Protein AF-A0A532DFW8-F1 (afdb_monomer_lite)

pLDDT: mean 72.48, std 17.44, range [44.62, 94.81]

Foldseek 3Di:
DDPVVVVVVVVVVVVVVVVVVVVVVVVVVVVVLCPDLVNLLVVLLVVQLVVQLVVQVVVVVPDDDPPDDDPVVVVVSSVVSSVCSNVCSVVPHPCRSVVRSVVVVVVSVVVPPPPPVVVVVPPPDDDD

Sequence (128 aa):
MDLNSLGQIATYHQEQATNILGDRLIAGSKEMAQKSPDEIRKAANEFESFFLSYLLKVMRETVPTGLIDNKMGHLFDSFYDQEIGLRGAQAGGIGLSEMMVRAYIQNQGDGTKNTLTTLSSSQESLPK

Radius of gyration: 29.14 Å; chains: 1; bounding bo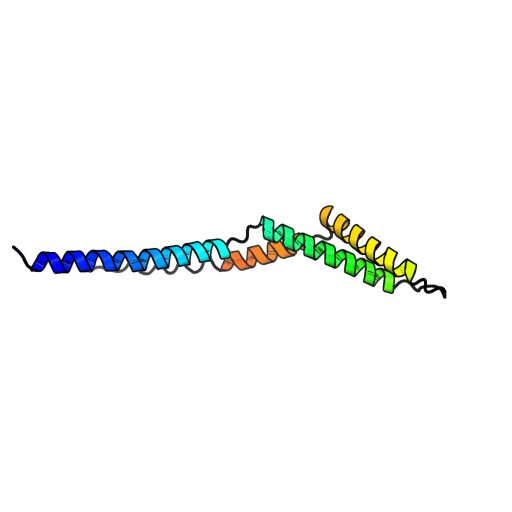x: 42×43×94 Å

Secondary structure (DSSP, 8-state):
--TTHHHHHHHHTTHHHHHHHHHHHHHHHHHHH---HHHHHHHHHHHHHHHHHHHHHHHHHTSPPPS---HHHHHHHHHHHHHHHHHHHHTT-SSHHHHHHHHHHHHHHTSSTTTTHHHHTTS-----

Structure (mmCIF, N/CA/C/O backbone):
data_AF-A0A532DFW8-F1
#
_entry.id   AF-A0A532DFW8-F1
#
loop_
_atom_site.group_PDB
_atom_site.id
_atom_site.type_symbol
_atom_site.label_atom_id
_atom_site.label_alt_id
_atom_site.label_comp_id
_atom_site.label_asym_id
_atom_site.label_entity_id
_atom_site.label_seq_id
_atom_site.pdbx_PDB_ins_code
_atom_site.Cartn_x
_atom_site.Cartn_y
_atom_site.Cartn_z
_atom_site.occupancy
_atom_site.B_iso_or_equiv
_atom_site.auth_seq_id
_atom_site.auth_comp_id
_atom_site.auth_asym_id
_atom_site.auth_atom_id
_atom_site.pdbx_PDB_model_num
ATOM 1 N N . MET A 1 1 ? -22.313 17.890 72.715 1.00 44.62 1 MET A N 1
ATOM 2 C CA . MET A 1 1 ? -21.677 18.035 71.390 1.00 44.62 1 MET A CA 1
ATOM 3 C C . MET A 1 1 ? -20.659 16.925 71.281 1.00 44.62 1 MET A C 1
ATOM 5 O O . MET A 1 1 ? -19.704 16.924 72.045 1.00 44.62 1 MET A O 1
ATOM 9 N N . ASP A 1 2 ? -20.964 15.924 70.463 1.00 46.62 2 ASP A N 1
ATOM 10 C CA . ASP A 1 2 ? -20.265 14.642 70.460 1.00 46.62 2 ASP A CA 1
ATOM 11 C C . ASP A 1 2 ? -19.039 14.710 69.539 1.00 46.62 2 ASP A C 1
ATOM 13 O O . ASP A 1 2 ? -19.166 14.803 68.312 1.00 46.62 2 ASP A O 1
ATOM 17 N N . LEU A 1 3 ? -17.845 14.704 70.139 1.00 49.47 3 LEU A N 1
ATOM 18 C CA . LEU A 1 3 ? -16.554 14.792 69.440 1.00 49.47 3 LEU A CA 1
ATOM 19 C C . LEU A 1 3 ? -16.273 13.558 68.559 1.00 49.47 3 LEU A C 1
ATOM 21 O O . LEU A 1 3 ? -15.344 13.571 67.758 1.00 49.47 3 LEU A O 1
ATOM 25 N N . ASN A 1 4 ? -17.110 12.520 68.655 1.00 55.97 4 ASN A N 1
ATOM 26 C CA . ASN A 1 4 ? -17.013 11.287 67.875 1.00 55.97 4 ASN A CA 1
ATOM 27 C C . ASN A 1 4 ? -17.666 11.374 66.475 1.00 55.97 4 ASN A C 1
ATOM 29 O O . ASN A 1 4 ? -17.522 10.467 65.658 1.00 55.97 4 ASN A O 1
ATOM 33 N N . SER A 1 5 ? -18.376 12.471 66.176 1.00 47.91 5 SER A N 1
ATOM 34 C CA . SER A 1 5 ? -19.008 12.714 64.865 1.00 47.91 5 SER A CA 1
ATOM 35 C C . SER A 1 5 ? -18.083 13.405 63.855 1.00 47.91 5 SER A C 1
ATOM 37 O O . SER A 1 5 ? -18.264 13.265 62.648 1.00 47.91 5 SER A O 1
ATOM 39 N N . LEU A 1 6 ? -17.046 14.103 64.332 1.00 48.06 6 LEU A N 1
ATOM 40 C CA . LEU A 1 6 ? -16.085 14.826 63.491 1.00 48.06 6 LEU A CA 1
ATOM 41 C C . LEU A 1 6 ? -15.011 13.905 62.889 1.00 48.06 6 LEU A C 1
ATOM 43 O O . LEU A 1 6 ? -14.465 14.214 61.833 1.00 48.06 6 LEU A O 1
ATOM 47 N N . GLY A 1 7 ? -14.751 12.753 63.518 1.00 51.47 7 GLY A N 1
ATOM 48 C CA . GLY A 1 7 ? -13.863 11.721 62.975 1.00 51.47 7 GLY A CA 1
ATOM 49 C C . GLY A 1 7 ? -14.483 10.962 61.802 1.00 51.47 7 GLY A C 1
ATOM 50 O O . GLY A 1 7 ? -13.787 10.653 60.846 1.00 51.47 7 GLY A O 1
ATOM 51 N N . GLN A 1 8 ? -15.801 10.736 61.824 1.00 48.47 8 GLN A N 1
ATOM 52 C CA . GLN A 1 8 ? -16.493 9.984 60.771 1.00 48.47 8 GLN A CA 1
ATOM 53 C C . GLN A 1 8 ? -16.652 10.803 59.483 1.00 48.47 8 GLN A C 1
ATOM 55 O O . GLN A 1 8 ? -16.507 10.258 58.394 1.00 48.47 8 GLN A O 1
ATOM 60 N N . ILE A 1 9 ? -16.860 12.122 59.580 1.00 51.19 9 ILE A N 1
ATOM 61 C CA . ILE A 1 9 ? -16.990 12.989 58.396 1.00 51.19 9 ILE A CA 1
ATOM 62 C C . ILE A 1 9 ? -15.666 13.043 57.613 1.00 51.19 9 ILE A C 1
ATOM 64 O O . ILE A 1 9 ? -15.681 12.977 56.388 1.00 51.19 9 ILE A O 1
ATOM 68 N N . ALA A 1 10 ? -14.514 13.075 58.292 1.00 50.31 10 ALA A N 1
ATOM 69 C CA . ALA A 1 10 ? -13.211 13.044 57.623 1.00 50.31 10 ALA A CA 1
ATOM 70 C C . ALA A 1 10 ? -12.918 11.689 56.947 1.00 50.31 10 ALA A C 1
ATOM 72 O O . ALA A 1 10 ? -12.292 11.652 55.889 1.00 50.31 10 ALA A O 1
ATOM 73 N N . THR A 1 11 ? -13.405 10.577 57.510 1.00 51.34 11 THR A N 1
ATOM 74 C CA . THR A 1 11 ? -13.193 9.234 56.943 1.00 51.34 11 THR A CA 1
ATOM 75 C C . THR A 1 11 ? -14.057 8.969 55.701 1.00 51.34 11 THR A C 1
ATOM 77 O O . THR A 1 11 ? -13.588 8.320 54.771 1.00 51.34 11 THR A O 1
ATOM 80 N N . TYR A 1 12 ? -15.262 9.545 55.604 1.00 53.69 12 TYR A N 1
ATOM 81 C CA . TYR A 1 12 ? -16.150 9.356 54.440 1.00 53.69 12 TYR A CA 1
ATOM 82 C C . TYR A 1 12 ? -15.700 10.075 53.154 1.00 53.69 12 TYR A C 1
ATOM 84 O O . TYR A 1 12 ? -16.122 9.701 52.056 1.00 53.69 12 TYR A O 1
ATOM 92 N N . HIS A 1 13 ? -14.840 11.093 53.258 1.00 50.09 13 HIS A N 1
ATOM 93 C CA . HIS A 1 13 ? -14.323 11.830 52.096 1.00 50.09 13 HIS A CA 1
ATOM 94 C C . HIS A 1 13 ? -13.031 11.237 51.506 1.00 50.09 13 HIS A C 1
ATOM 96 O O . HIS A 1 13 ? -12.652 11.598 50.393 1.00 50.09 13 HIS A O 1
ATOM 102 N N . GLN A 1 14 ? -12.376 10.306 52.207 1.00 45.25 14 GLN A N 1
ATOM 103 C CA . GLN A 1 14 ? -11.123 9.684 51.761 1.00 45.25 14 GLN A CA 1
ATOM 104 C C . GLN A 1 14 ? -11.366 8.444 50.875 1.00 45.25 14 GLN A C 1
ATOM 106 O O . GLN A 1 14 ? -10.595 8.177 49.956 1.00 45.25 14 GLN A O 1
ATOM 111 N N . GLU A 1 15 ? -12.462 7.716 51.100 1.00 48.97 15 GLU A N 1
ATOM 112 C CA . GLU A 1 15 ? -12.785 6.465 50.391 1.00 48.97 15 GLU A CA 1
ATOM 113 C C . GLU A 1 15 ? -13.385 6.688 48.988 1.00 48.97 15 GLU A C 1
ATOM 115 O O . GLU A 1 15 ? -13.359 5.807 48.133 1.00 48.97 15 GLU A O 1
ATOM 120 N N . GLN A 1 16 ? -13.885 7.897 48.711 1.00 51.12 16 GLN A N 1
ATOM 121 C CA . GLN A 1 16 ? -14.435 8.254 47.397 1.00 51.12 16 GLN A CA 1
ATOM 122 C C . GLN A 1 16 ? -13.346 8.668 46.395 1.00 51.12 16 GLN A C 1
ATOM 124 O O . GLN A 1 16 ? -13.545 8.560 45.186 1.00 51.12 16 GLN A O 1
ATOM 129 N N . ALA A 1 17 ? -12.176 9.105 46.876 1.00 52.59 17 ALA A N 1
ATOM 130 C CA . ALA A 1 17 ? -11.084 9.587 46.030 1.00 52.59 17 ALA A CA 1
ATOM 131 C C . ALA A 1 17 ? -10.278 8.457 45.359 1.00 52.59 17 ALA A C 1
ATOM 133 O O . ALA A 1 17 ? -9.675 8.666 44.307 1.00 52.59 17 ALA A O 1
ATOM 134 N N . THR A 1 18 ? -10.273 7.252 45.931 1.00 54.84 18 THR A N 1
ATOM 135 C CA . THR A 1 18 ? -9.541 6.095 45.388 1.00 54.84 18 THR A CA 1
ATOM 136 C C . THR A 1 18 ? -10.310 5.400 44.262 1.00 54.84 18 THR A C 1
ATOM 138 O O . THR A 1 18 ? -9.704 5.004 43.265 1.00 54.84 18 THR A O 1
ATOM 141 N N . ASN A 1 19 ? -11.642 5.339 44.354 1.00 60.47 19 ASN A N 1
ATOM 142 C CA . ASN A 1 19 ? -12.491 4.718 43.330 1.00 60.47 19 ASN A CA 1
ATOM 143 C C . ASN A 1 19 ? -12.551 5.541 42.035 1.00 60.47 19 ASN A C 1
ATOM 145 O O . ASN A 1 19 ? -12.444 4.982 40.948 1.00 60.47 19 ASN A O 1
ATOM 149 N N . ILE A 1 20 ? -12.599 6.875 42.125 1.00 62.53 20 ILE A N 1
ATOM 150 C CA . ILE A 1 20 ? -12.608 7.754 40.940 1.00 62.53 20 ILE A CA 1
ATOM 151 C C . ILE A 1 20 ? -11.303 7.704 40.132 1.00 62.53 20 ILE A C 1
ATOM 153 O O . ILE A 1 20 ? -11.304 7.994 38.938 1.00 62.53 20 ILE A O 1
ATOM 157 N N . LEU A 1 21 ? -10.176 7.353 40.759 1.00 64.88 21 LEU A N 1
ATOM 158 C CA . LEU A 1 21 ? -8.899 7.182 40.065 1.00 64.88 21 LEU A CA 1
ATOM 159 C C . LEU A 1 21 ? -8.838 5.817 39.374 1.00 64.88 21 LEU A C 1
ATOM 161 O O . LEU A 1 21 ? -8.422 5.746 38.219 1.00 64.88 21 LEU A O 1
ATOM 165 N N . GLY A 1 22 ? -9.320 4.764 40.039 1.00 67.44 22 GLY A N 1
ATOM 166 C CA . GLY A 1 22 ? -9.479 3.434 39.448 1.00 67.44 22 GLY A CA 1
ATOM 167 C C . GLY A 1 22 ? -10.411 3.450 38.238 1.00 67.44 22 GLY A C 1
ATOM 168 O O . GLY A 1 22 ? -10.025 2.995 37.166 1.00 67.44 22 GLY A O 1
ATOM 169 N N . ASP A 1 23 ? -11.580 4.077 38.361 1.00 69.75 23 ASP A N 1
ATOM 170 C CA . ASP A 1 23 ? -12.557 4.177 37.273 1.00 69.75 23 ASP A CA 1
ATOM 171 C C . ASP A 1 23 ? -12.027 4.972 36.078 1.00 69.75 23 ASP A C 1
ATOM 173 O O . ASP A 1 23 ? -12.277 4.603 34.933 1.00 69.75 23 ASP A O 1
ATOM 177 N N . ARG A 1 24 ? -11.234 6.027 36.307 1.00 69.69 24 ARG A N 1
ATOM 178 C CA . ARG A 1 24 ? -10.604 6.797 35.220 1.00 69.69 24 ARG A CA 1
ATOM 179 C C . ARG A 1 24 ? -9.463 6.044 34.546 1.00 69.69 24 ARG A C 1
ATOM 181 O O . ARG A 1 24 ? -9.296 6.171 33.337 1.00 69.69 24 ARG A O 1
ATOM 188 N N . LEU A 1 25 ? -8.699 5.250 35.292 1.00 66.75 25 LEU A N 1
ATOM 189 C CA . LEU A 1 25 ? -7.668 4.377 34.728 1.00 66.75 25 LEU A CA 1
ATOM 190 C C . LEU A 1 25 ? -8.293 3.211 33.946 1.00 66.75 25 LEU A C 1
ATOM 192 O O . LEU A 1 25 ? -7.796 2.854 32.879 1.00 66.75 25 LEU A O 1
ATOM 196 N N . ILE A 1 26 ? -9.414 2.661 34.417 1.00 67.00 26 ILE A N 1
ATOM 197 C CA . ILE A 1 26 ? -10.191 1.624 33.721 1.00 67.00 26 ILE A CA 1
ATOM 198 C C . ILE A 1 26 ? -10.897 2.202 32.482 1.00 67.00 26 ILE A C 1
ATOM 200 O O . ILE A 1 26 ? -10.920 1.563 31.433 1.00 67.00 26 ILE A O 1
ATOM 204 N N . ALA A 1 27 ? -11.420 3.428 32.552 1.00 64.94 27 ALA A N 1
ATOM 205 C CA . ALA A 1 27 ? -12.015 4.119 31.408 1.00 64.94 27 ALA A CA 1
ATOM 206 C C . ALA A 1 27 ? -10.963 4.483 30.347 1.00 64.94 27 ALA A C 1
ATOM 208 O O . ALA A 1 27 ? -11.162 4.191 29.171 1.00 64.94 27 ALA A O 1
ATOM 209 N N . GLY A 1 28 ? -9.811 5.024 30.759 1.00 59.44 28 GLY A N 1
ATOM 210 C CA . GLY A 1 28 ? -8.706 5.343 29.849 1.00 59.44 28 GLY A CA 1
ATOM 211 C C . GLY A 1 28 ? -8.060 4.099 29.231 1.00 59.44 28 GLY A C 1
ATOM 212 O O . GLY A 1 28 ? -7.696 4.103 28.057 1.00 59.44 28 GLY A O 1
ATOM 213 N N . SER A 1 29 ? -7.963 2.995 29.979 1.00 61.22 29 SER A N 1
ATOM 214 C CA . SER A 1 29 ? -7.521 1.709 29.418 1.00 61.22 29 SER A CA 1
ATOM 215 C C . SER A 1 29 ? -8.563 1.079 28.492 1.00 61.22 29 SER A C 1
ATOM 217 O O . SER A 1 29 ? -8.169 0.469 27.502 1.00 61.22 29 SER A O 1
ATOM 219 N N . LYS A 1 30 ? -9.868 1.285 28.721 1.00 57.53 30 LYS A N 1
ATOM 220 C CA . LYS A 1 30 ? -10.920 0.922 27.756 1.00 57.53 30 LYS A CA 1
ATOM 221 C C . LYS A 1 30 ? -10.850 1.733 26.463 1.00 57.53 30 LYS A C 1
ATOM 223 O O . LYS A 1 30 ? -11.004 1.135 25.407 1.00 57.53 30 LYS A O 1
ATOM 228 N N . GLU A 1 31 ? -10.586 3.038 26.525 1.00 55.00 31 GLU A N 1
ATOM 229 C CA . GLU A 1 31 ? -10.393 3.871 25.325 1.00 55.00 31 GLU A CA 1
ATOM 230 C C . GLU A 1 31 ? -9.162 3.431 24.518 1.00 55.00 31 GLU A C 1
ATOM 232 O O . GLU A 1 31 ? -9.240 3.282 23.303 1.00 55.00 31 GLU A O 1
ATOM 237 N N . MET A 1 32 ? -8.038 3.133 25.180 1.00 51.75 32 MET A N 1
ATOM 238 C CA . MET A 1 32 ? -6.830 2.637 24.501 1.00 51.75 32 MET A CA 1
ATOM 239 C C . MET A 1 32 ? -6.969 1.197 23.977 1.00 51.75 32 MET A C 1
ATOM 241 O O . MET A 1 32 ? -6.359 0.854 22.965 1.00 51.75 32 MET A O 1
ATOM 245 N N . ALA A 1 33 ? -7.772 0.358 24.640 1.00 56.53 33 ALA A N 1
ATOM 246 C CA . ALA A 1 33 ? -8.107 -0.998 24.195 1.00 56.53 33 ALA A CA 1
ATOM 247 C C . ALA A 1 33 ? -9.203 -1.027 23.111 1.00 56.53 33 ALA A C 1
ATOM 249 O O . ALA A 1 33 ? -9.473 -2.076 22.534 1.00 56.53 33 ALA A O 1
ATOM 250 N N . GLN A 1 34 ? -9.830 0.113 22.817 1.00 59.59 34 GLN A N 1
ATOM 251 C CA . GLN A 1 34 ? -10.828 0.272 21.764 1.00 59.59 34 GLN A CA 1
ATOM 252 C C . GLN A 1 34 ? -10.307 1.194 20.665 1.00 59.59 34 GLN A C 1
ATOM 254 O O . GLN A 1 34 ? -10.996 2.124 20.251 1.00 59.59 34 GLN A O 1
ATOM 259 N N . LYS A 1 35 ? -9.119 0.916 20.109 1.00 64.88 35 LYS A N 1
ATOM 260 C CA . LYS A 1 35 ? -8.907 1.346 18.721 1.00 64.88 35 LYS A CA 1
ATOM 261 C C . LYS A 1 35 ? -10.057 0.775 17.906 1.00 64.88 35 LYS A C 1
ATOM 263 O O . LYS A 1 35 ? -10.257 -0.444 17.891 1.00 64.88 35 LYS A O 1
ATOM 268 N N . SER A 1 36 ? -10.852 1.661 17.313 1.00 75.50 36 SER A N 1
ATOM 269 C CA . SER A 1 36 ? -12.050 1.246 16.601 1.00 75.50 36 SER A CA 1
ATOM 270 C C . SER A 1 36 ? -11.646 0.249 15.504 1.00 75.50 36 SER A C 1
ATOM 272 O O . SER A 1 36 ? -10.609 0.433 14.856 1.00 75.50 36 SER A O 1
ATOM 274 N N . PRO A 1 37 ? -12.414 -0.830 15.275 1.00 77.25 37 PRO A N 1
ATOM 275 C CA . PRO A 1 37 ? -12.139 -1.759 14.178 1.00 77.25 37 PRO A CA 1
ATOM 276 C C . PRO A 1 37 ? -11.946 -1.045 12.828 1.00 77.25 37 PRO A C 1
ATOM 278 O O . PRO A 1 37 ? -11.176 -1.505 11.983 1.00 77.25 37 PRO A O 1
ATOM 281 N N . ASP A 1 38 ? -12.587 0.112 12.664 1.00 83.88 38 ASP A N 1
ATOM 282 C CA . ASP A 1 38 ? -12.490 0.978 11.493 1.00 83.88 38 ASP A CA 1
ATOM 283 C C . ASP A 1 38 ? -11.127 1.674 11.361 1.00 83.88 38 ASP A C 1
ATOM 285 O O . ASP A 1 38 ? -10.562 1.704 10.268 1.00 83.88 38 ASP A O 1
ATOM 289 N N . GLU A 1 39 ? -10.538 2.177 12.451 1.00 86.69 39 GLU A N 1
ATOM 290 C CA . GLU A 1 39 ? -9.178 2.740 12.435 1.00 86.69 39 GLU A CA 1
ATOM 291 C C . GLU A 1 39 ? -8.132 1.699 12.045 1.00 86.69 39 GLU A C 1
ATOM 293 O O . GLU A 1 39 ? -7.175 1.991 11.327 1.00 86.69 39 GLU A O 1
ATOM 298 N N . ILE A 1 40 ? -8.325 0.465 12.498 1.00 85.62 40 ILE A N 1
ATOM 299 C CA . ILE A 1 40 ? -7.412 -0.642 12.217 1.00 85.62 40 ILE A CA 1
ATOM 300 C C . ILE A 1 40 ? -7.552 -1.080 10.772 1.00 85.62 40 ILE A C 1
ATOM 302 O O . ILE A 1 40 ? -6.547 -1.288 10.097 1.00 85.62 40 ILE A O 1
ATOM 306 N N . ARG A 1 41 ? -8.788 -1.153 10.271 1.00 88.62 41 ARG A N 1
ATOM 307 C CA . ARG A 1 41 ? -9.060 -1.396 8.855 1.00 88.62 41 ARG A CA 1
ATOM 308 C C . ARG A 1 41 ? -8.432 -0.317 7.977 1.00 88.62 41 ARG A C 1
ATOM 310 O O . ARG A 1 41 ? -7.824 -0.651 6.963 1.00 88.62 41 ARG A O 1
ATOM 317 N N . LYS A 1 42 ? -8.520 0.951 8.381 1.00 90.56 42 LYS A N 1
ATOM 318 C CA . LYS A 1 42 ? -7.891 2.070 7.673 1.00 90.56 42 LYS A CA 1
ATOM 319 C C . LYS A 1 42 ? -6.367 1.939 7.646 1.00 90.56 42 LYS A C 1
ATOM 321 O O . LYS A 1 42 ? -5.784 1.951 6.567 1.00 90.56 42 LYS A O 1
ATOM 326 N N . ALA A 1 43 ? -5.734 1.729 8.799 1.00 91.12 43 ALA A N 1
ATOM 327 C CA . ALA A 1 43 ? -4.285 1.539 8.883 1.00 91.12 43 ALA A CA 1
ATOM 328 C C . ALA A 1 43 ? -3.812 0.314 8.076 1.00 91.12 43 ALA A C 1
ATOM 330 O O . ALA A 1 43 ? -2.781 0.357 7.407 1.00 91.12 43 ALA A O 1
ATOM 331 N N . ALA A 1 44 ? -4.586 -0.773 8.093 1.00 91.50 44 ALA A N 1
ATOM 332 C CA . ALA A 1 44 ? -4.290 -1.973 7.323 1.00 91.50 44 ALA A CA 1
ATOM 333 C C . ALA A 1 44 ? -4.410 -1.736 5.804 1.00 91.50 44 ALA A C 1
ATOM 335 O O . ALA A 1 44 ? -3.605 -2.266 5.041 1.00 91.50 44 ALA A O 1
ATOM 336 N N . ASN A 1 45 ? -5.372 -0.921 5.355 1.00 92.94 45 ASN A N 1
ATOM 337 C CA . ASN A 1 45 ? -5.512 -0.533 3.947 1.00 92.94 45 ASN A CA 1
ATOM 338 C C . ASN A 1 45 ? -4.377 0.395 3.478 1.00 92.94 45 ASN A C 1
ATOM 340 O O . ASN A 1 45 ? -3.845 0.221 2.380 1.00 92.94 45 ASN A O 1
ATOM 344 N N . GLU A 1 46 ? -3.952 1.336 4.323 1.00 92.38 46 GLU A N 1
ATOM 345 C CA . GLU A 1 46 ? -2.783 2.189 4.064 1.00 92.38 46 GLU A CA 1
ATOM 346 C C . GLU A 1 46 ? -1.503 1.348 3.936 1.00 92.38 46 GLU A C 1
ATOM 348 O O . GLU A 1 46 ? -0.706 1.546 3.016 1.00 92.38 46 GLU A O 1
ATOM 353 N N . PHE A 1 47 ? -1.337 0.346 4.803 1.00 93.62 47 PHE A N 1
ATOM 354 C CA . PHE A 1 47 ? -0.232 -0.603 4.706 1.00 93.62 47 PHE A CA 1
ATOM 355 C C . PHE A 1 47 ? -0.279 -1.430 3.412 1.00 93.62 47 PHE A C 1
ATOM 357 O O . PHE A 1 47 ? 0.738 -1.564 2.733 1.00 93.62 47 PHE A O 1
ATOM 364 N N . GLU A 1 48 ? -1.449 -1.956 3.036 1.00 93.56 48 GLU A N 1
ATOM 365 C CA . GLU A 1 48 ? -1.619 -2.697 1.781 1.00 93.56 48 GLU A CA 1
ATOM 366 C C . GLU A 1 48 ? -1.316 -1.823 0.554 1.00 93.56 48 GLU A C 1
ATOM 368 O O . GLU A 1 48 ? -0.655 -2.286 -0.373 1.00 93.56 48 GLU A O 1
ATOM 373 N N . SER A 1 49 ? -1.703 -0.544 0.580 1.00 94.75 49 SER A N 1
ATOM 374 C CA . SER A 1 49 ? -1.377 0.433 -0.472 1.00 94.75 49 SER A CA 1
ATOM 375 C C . SER A 1 49 ? 0.134 0.579 -0.658 1.00 94.75 49 SER A C 1
ATOM 377 O O . SER A 1 49 ? 0.652 0.509 -1.777 1.00 94.75 49 SER A O 1
ATOM 379 N N . PHE A 1 50 ? 0.860 0.746 0.451 1.00 93.62 50 PHE A N 1
ATOM 380 C CA . PHE A 1 50 ? 2.318 0.832 0.442 1.00 93.62 50 PHE A CA 1
ATOM 381 C C . PHE A 1 50 ? 2.957 -0.467 -0.060 1.00 93.62 50 PHE A C 1
ATOM 383 O O . PHE A 1 50 ? 3.856 -0.434 -0.900 1.00 93.62 50 PHE A O 1
ATOM 390 N N . PHE A 1 51 ? 2.464 -1.614 0.412 1.00 94.81 51 PHE A N 1
ATOM 391 C CA . PHE A 1 51 ? 2.966 -2.917 -0.002 1.00 94.81 51 PHE A CA 1
ATOM 392 C C . PHE A 1 51 ? 2.770 -3.161 -1.501 1.00 94.81 51 PHE A C 1
ATOM 394 O O . PHE A 1 51 ? 3.706 -3.596 -2.163 1.00 94.81 51 PHE A O 1
ATOM 401 N N . LEU A 1 52 ? 1.596 -2.845 -2.056 1.00 94.44 52 LEU A N 1
ATOM 402 C CA . LEU A 1 52 ? 1.344 -2.965 -3.493 1.00 94.44 52 LEU A CA 1
ATOM 403 C C . LEU A 1 52 ? 2.267 -2.059 -4.304 1.00 94.44 52 LEU A C 1
ATOM 405 O O . LEU A 1 52 ? 2.847 -2.511 -5.286 1.00 94.44 52 LEU A O 1
ATOM 409 N N . SER A 1 53 ? 2.463 -0.817 -3.860 1.00 93.31 53 SER A N 1
ATOM 410 C CA . SER A 1 53 ? 3.401 0.116 -4.498 1.00 93.31 53 SER A CA 1
ATOM 411 C C . SER A 1 53 ? 4.824 -0.457 -4.519 1.00 93.31 53 SER A C 1
ATOM 413 O O . SER A 1 53 ? 5.513 -0.424 -5.538 1.00 93.31 53 SER A O 1
ATOM 415 N N . TYR A 1 54 ? 5.258 -1.041 -3.399 1.00 93.44 54 TYR A N 1
ATOM 416 C CA . TYR A 1 54 ? 6.561 -1.690 -3.292 1.00 93.44 54 TYR A CA 1
ATOM 417 C C . TYR A 1 54 ? 6.662 -2.953 -4.156 1.00 93.44 54 TYR A C 1
ATOM 419 O O . TYR A 1 54 ? 7.676 -3.169 -4.815 1.00 93.44 54 TYR A O 1
ATOM 427 N N . LEU A 1 55 ? 5.610 -3.768 -4.199 1.00 93.44 55 LEU A N 1
ATOM 428 C CA . LEU A 1 55 ? 5.555 -4.965 -5.028 1.00 93.44 55 LEU A CA 1
ATOM 429 C C . LEU A 1 55 ? 5.679 -4.608 -6.512 1.00 93.44 55 LEU A C 1
ATOM 431 O O . LEU A 1 55 ? 6.487 -5.215 -7.210 1.00 93.44 55 LEU A O 1
ATOM 435 N N . LEU A 1 56 ? 4.947 -3.592 -6.978 1.00 92.69 56 LEU A N 1
ATOM 436 C CA . LEU A 1 56 ? 5.042 -3.088 -8.352 1.00 92.69 56 LEU A CA 1
ATOM 437 C C . LEU A 1 56 ? 6.460 -2.621 -8.683 1.00 92.69 56 LEU A C 1
ATOM 439 O O . LEU A 1 56 ? 7.008 -3.014 -9.715 1.00 92.69 56 LEU A O 1
ATOM 443 N N . LYS A 1 57 ? 7.085 -1.876 -7.766 1.00 91.94 57 LYS A N 1
ATOM 444 C CA . LYS A 1 57 ? 8.483 -1.465 -7.890 1.00 91.94 57 LYS A CA 1
ATOM 445 C C . LYS A 1 57 ? 9.421 -2.668 -8.038 1.00 91.94 57 LYS A C 1
ATOM 447 O O . LYS A 1 57 ? 10.224 -2.694 -8.965 1.00 91.94 57 LYS A O 1
ATOM 452 N N . VAL A 1 58 ? 9.319 -3.674 -7.167 1.00 92.81 58 VAL A N 1
ATOM 453 C CA . VAL A 1 58 ? 10.182 -4.868 -7.232 1.00 92.81 58 VAL A CA 1
ATOM 454 C C . VAL A 1 58 ? 9.950 -5.637 -8.534 1.00 92.81 58 VAL A C 1
ATOM 456 O O . VAL A 1 58 ? 10.914 -6.034 -9.179 1.00 92.81 58 VAL A O 1
ATOM 459 N N . MET A 1 59 ? 8.700 -5.806 -8.980 1.00 92.00 59 MET A N 1
ATOM 460 C CA . MET A 1 59 ? 8.422 -6.438 -10.276 1.00 92.00 59 MET A CA 1
ATOM 461 C C . MET A 1 59 ? 9.058 -5.660 -11.433 1.00 92.00 59 MET A C 1
ATOM 463 O O . MET A 1 59 ? 9.633 -6.268 -12.332 1.00 92.00 59 MET A O 1
ATOM 467 N N . ARG A 1 60 ? 9.008 -4.325 -11.406 1.00 87.44 60 ARG A N 1
ATOM 468 C CA . ARG A 1 60 ? 9.645 -3.463 -12.410 1.00 87.44 60 ARG A CA 1
ATOM 469 C C . ARG A 1 60 ? 11.163 -3.620 -12.421 1.00 87.44 60 ARG A C 1
ATOM 471 O O . ARG A 1 60 ? 11.742 -3.714 -13.496 1.00 87.44 60 ARG A O 1
ATO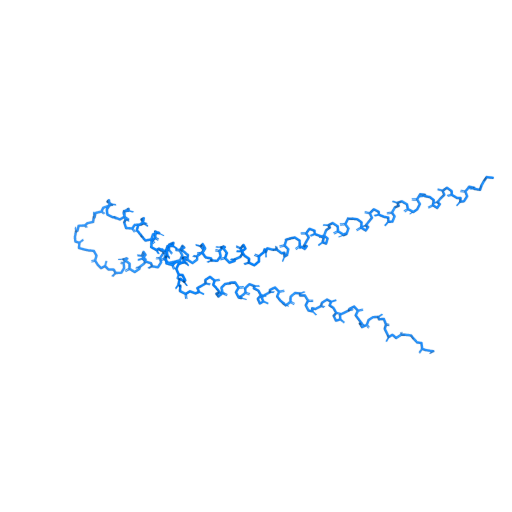M 478 N N . GLU A 1 61 ? 11.793 -3.715 -11.252 1.00 87.00 61 GLU A N 1
ATOM 479 C CA . GLU A 1 61 ? 13.235 -3.974 -11.123 1.00 87.00 61 GLU A CA 1
ATOM 480 C C . GLU A 1 61 ? 13.656 -5.322 -11.742 1.00 87.00 61 GLU A C 1
ATOM 482 O O . GLU A 1 61 ? 14.804 -5.470 -12.157 1.00 87.00 61 GLU A O 1
ATOM 487 N N . THR A 1 62 ? 12.741 -6.297 -11.863 1.00 88.81 62 THR A N 1
ATOM 488 C CA . THR A 1 62 ? 13.025 -7.575 -12.551 1.00 88.81 62 THR A CA 1
ATOM 489 C C . THR A 1 62 ? 12.964 -7.494 -14.076 1.00 88.81 62 THR A C 1
ATOM 491 O O . THR A 1 62 ? 13.441 -8.408 -14.753 1.00 88.81 62 THR A O 1
ATOM 494 N N . VAL A 1 63 ? 12.393 -6.425 -14.639 1.00 82.94 63 VAL A N 1
ATOM 495 C CA . VAL A 1 63 ? 12.328 -6.231 -16.090 1.00 82.94 63 VAL A CA 1
ATOM 496 C C . VAL A 1 63 ? 13.654 -5.624 -16.558 1.00 82.94 63 VAL A C 1
ATOM 498 O O . VAL A 1 63 ? 14.001 -4.525 -16.126 1.00 82.94 63 VAL A O 1
ATOM 501 N N . PRO A 1 64 ? 14.414 -6.295 -17.445 1.00 74.81 64 PRO A N 1
ATOM 502 C CA . PRO A 1 64 ? 15.693 -5.777 -17.913 1.00 74.81 64 PRO A CA 1
ATOM 503 C C . PRO A 1 64 ? 15.485 -4.463 -18.670 1.00 74.81 64 PRO A C 1
ATOM 505 O O . PRO A 1 64 ? 14.832 -4.420 -19.715 1.00 74.81 64 PRO A O 1
ATOM 508 N N . THR A 1 65 ? 16.051 -3.381 -18.143 1.00 68.75 65 THR A N 1
ATOM 509 C CA . THR A 1 65 ? 16.039 -2.076 -18.797 1.00 68.75 65 THR A CA 1
ATOM 510 C C . THR A 1 65 ? 17.033 -2.081 -19.960 1.00 68.75 65 THR A C 1
ATOM 512 O O . THR A 1 65 ? 18.182 -2.505 -19.834 1.00 68.75 65 THR A O 1
ATOM 515 N N . GLY A 1 66 ? 16.586 -1.643 -21.141 1.00 67.69 66 GLY A N 1
ATOM 516 C CA . GLY A 1 66 ? 17.492 -1.378 -22.260 1.00 67.69 66 GLY A CA 1
ATOM 517 C C . GLY A 1 66 ? 18.496 -0.273 -21.903 1.00 67.69 66 GLY A C 1
ATOM 518 O O . GLY A 1 66 ? 18.282 0.467 -20.950 1.00 67.69 66 GLY A O 1
ATOM 519 N N . LEU A 1 67 ? 19.565 -0.133 -22.695 1.00 62.28 67 LEU A N 1
ATOM 520 C CA . LEU A 1 67 ? 20.734 0.756 -22.499 1.00 62.28 67 LEU A CA 1
ATOM 521 C C . LEU A 1 67 ? 20.451 2.264 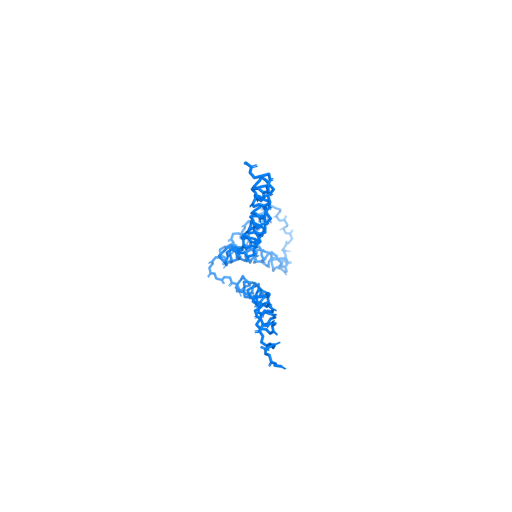-22.258 1.00 62.28 67 LEU A C 1
ATOM 523 O O . LEU A 1 67 ? 21.390 3.053 -22.182 1.00 62.28 67 LEU A O 1
ATOM 527 N N . ILE A 1 68 ? 19.191 2.689 -22.152 1.00 64.44 68 ILE A N 1
ATOM 528 C CA . ILE A 1 68 ? 18.781 4.068 -21.890 1.00 64.44 68 ILE A CA 1
ATOM 529 C C . ILE A 1 68 ? 18.225 4.155 -20.465 1.00 64.44 68 ILE A C 1
ATOM 531 O O . ILE A 1 68 ? 17.039 3.937 -20.220 1.00 64.44 68 ILE A O 1
ATOM 535 N N . ASP A 1 69 ? 19.101 4.500 -19.524 1.00 65.62 69 ASP A N 1
ATOM 536 C CA . ASP A 1 69 ? 18.731 4.817 -18.146 1.00 65.62 69 ASP A CA 1
ATOM 537 C C . ASP A 1 69 ? 18.158 6.246 -18.067 1.00 65.62 69 ASP A C 1
ATOM 539 O O . ASP A 1 69 ? 18.883 7.236 -17.943 1.00 65.62 69 ASP A O 1
ATOM 543 N N . ASN A 1 70 ? 16.835 6.376 -18.194 1.00 69.75 70 ASN A N 1
ATOM 544 C CA . ASN A 1 70 ? 16.152 7.664 -18.094 1.00 69.75 70 ASN A CA 1
ATOM 545 C C . ASN A 1 70 ? 15.800 7.978 -16.633 1.00 69.75 70 ASN A C 1
ATOM 547 O O . ASN A 1 70 ? 14.719 7.638 -16.156 1.00 69.75 70 ASN A O 1
ATOM 551 N N . LYS A 1 71 ? 16.668 8.728 -15.940 1.00 70.12 71 LYS A N 1
ATOM 552 C CA . LYS A 1 71 ? 16.441 9.196 -14.553 1.00 70.12 71 LYS A CA 1
ATOM 553 C C . LYS A 1 71 ? 15.101 9.905 -14.325 1.00 70.12 71 LYS A C 1
ATOM 555 O O . LYS A 1 71 ? 14.501 9.746 -13.268 1.00 70.12 71 LYS A O 1
ATOM 560 N N . MET A 1 72 ? 14.612 10.654 -15.315 1.00 73.94 72 MET A N 1
ATOM 561 C CA . MET A 1 72 ? 13.297 11.309 -15.244 1.00 73.94 72 MET A CA 1
ATOM 562 C C . MET A 1 72 ? 12.130 10.317 -15.381 1.00 73.94 72 MET A C 1
ATOM 564 O O . MET A 1 72 ? 11.065 10.553 -14.817 1.00 73.94 72 MET A O 1
ATOM 568 N N . GLY A 1 73 ? 12.334 9.202 -16.090 1.00 80.19 73 GLY A N 1
ATOM 569 C CA . GLY A 1 73 ? 11.352 8.121 -16.212 1.00 80.19 73 GLY A CA 1
ATOM 570 C C . GLY A 1 73 ? 11.165 7.375 -14.894 1.00 80.19 73 GLY A C 1
ATOM 571 O O . GLY A 1 73 ? 10.033 7.170 -14.475 1.00 80.19 73 GLY A O 1
ATOM 572 N N . HIS A 1 74 ? 12.259 7.103 -14.174 1.00 81.31 74 HIS A N 1
ATOM 573 C CA . HIS A 1 74 ? 12.207 6.444 -12.859 1.00 81.31 74 HIS A CA 1
ATOM 574 C C . HIS A 1 74 ? 11.376 7.209 -11.824 1.00 81.31 74 HIS A C 1
ATOM 576 O O . HIS A 1 74 ? 10.689 6.605 -11.002 1.00 81.31 74 HIS A O 1
ATOM 582 N N . LEU A 1 75 ? 11.406 8.545 -11.865 1.00 85.94 75 LEU A N 1
ATOM 583 C CA . LEU A 1 75 ? 10.569 9.363 -10.988 1.00 85.94 75 LEU A CA 1
ATOM 584 C C . LEU A 1 75 ? 9.082 9.214 -11.337 1.00 85.94 75 LEU A C 1
ATOM 586 O O . LEU A 1 75 ? 8.261 9.013 -10.443 1.00 85.94 75 LEU A O 1
ATOM 590 N N . PHE A 1 76 ? 8.734 9.271 -12.624 1.00 87.69 76 PHE A N 1
ATOM 591 C CA . PHE A 1 76 ? 7.360 9.053 -13.077 1.00 87.69 76 PHE A CA 1
ATOM 592 C C . PHE A 1 76 ? 6.861 7.650 -12.715 1.00 87.69 76 PHE A C 1
ATOM 594 O O . PHE A 1 76 ? 5.755 7.508 -12.201 1.00 87.69 76 PHE A O 1
ATOM 601 N N . ASP A 1 77 ? 7.707 6.639 -12.896 1.00 88.31 77 ASP A N 1
ATOM 602 C CA . ASP A 1 77 ? 7.424 5.257 -12.522 1.00 88.31 77 ASP A CA 1
ATOM 603 C C . ASP A 1 77 ? 7.127 5.111 -11.028 1.00 88.31 77 ASP A C 1
ATOM 605 O O . ASP A 1 77 ? 6.168 4.441 -10.657 1.00 88.31 77 ASP A O 1
ATOM 609 N N . SER A 1 78 ? 7.887 5.796 -10.168 1.00 89.06 78 SER A N 1
ATOM 610 C CA . SER A 1 78 ? 7.643 5.765 -8.723 1.00 89.06 78 SER A CA 1
ATOM 611 C C . SER A 1 78 ? 6.291 6.375 -8.329 1.00 89.06 78 SER A C 1
ATOM 613 O O . SER A 1 78 ? 5.582 5.810 -7.495 1.00 89.06 78 SER A O 1
ATOM 615 N N . PHE A 1 79 ? 5.890 7.485 -8.960 1.00 92.94 79 PHE A N 1
ATOM 616 C CA . PHE A 1 79 ? 4.572 8.082 -8.730 1.00 92.94 79 PHE A CA 1
ATOM 617 C C . PHE A 1 79 ? 3.448 7.215 -9.289 1.00 92.94 79 PHE A C 1
ATOM 619 O O . PHE A 1 79 ? 2.390 7.098 -8.671 1.00 92.94 79 PHE A O 1
ATOM 626 N N . TYR A 1 80 ? 3.687 6.586 -10.437 1.00 93.12 80 TYR A N 1
ATOM 627 C CA . TYR A 1 80 ? 2.758 5.646 -11.038 1.00 93.12 80 TYR A CA 1
ATOM 628 C C . TYR A 1 80 ? 2.526 4.436 -10.125 1.00 93.12 80 TYR A C 1
ATOM 630 O O . TYR A 1 80 ? 1.379 4.112 -9.826 1.00 93.12 80 TYR A O 1
ATOM 638 N N . ASP A 1 81 ? 3.592 3.815 -9.614 1.00 92.56 81 ASP A N 1
ATOM 639 C CA . ASP A 1 81 ? 3.494 2.669 -8.702 1.00 92.56 81 ASP A CA 1
ATOM 640 C C . ASP A 1 81 ? 2.753 3.027 -7.412 1.00 92.56 81 ASP A C 1
ATOM 642 O O . ASP A 1 81 ? 1.926 2.243 -6.946 1.00 92.56 81 ASP A O 1
ATOM 646 N N . GLN A 1 82 ? 2.984 4.228 -6.873 1.00 93.31 82 GLN A N 1
ATOM 647 C CA . GLN A 1 82 ? 2.278 4.709 -5.688 1.00 93.31 82 GLN A CA 1
ATOM 648 C C . GLN A 1 82 ? 0.773 4.892 -5.935 1.00 93.31 82 GLN A C 1
ATOM 650 O O . GLN A 1 82 ? -0.047 4.463 -5.122 1.00 93.31 82 GLN A O 1
ATOM 655 N N . GLU A 1 83 ? 0.393 5.514 -7.052 1.00 94.19 83 GLU A N 1
ATOM 656 C CA . GLU A 1 83 ? -1.015 5.758 -7.378 1.00 94.19 83 GLU A CA 1
ATOM 657 C C . GLU A 1 83 ? -1.756 4.451 -7.689 1.00 94.19 83 GLU A C 1
ATOM 659 O O . GLU A 1 83 ? -2.885 4.245 -7.238 1.00 94.19 83 GLU A O 1
ATOM 664 N N . ILE A 1 84 ? -1.116 3.533 -8.419 1.00 93.81 84 ILE A N 1
ATOM 665 C CA . ILE A 1 84 ? -1.685 2.211 -8.693 1.00 93.81 84 ILE A CA 1
ATOM 666 C C . ILE A 1 84 ? -1.781 1.388 -7.408 1.00 93.81 84 ILE A C 1
ATOM 668 O O . ILE A 1 84 ? -2.799 0.734 -7.200 1.00 93.81 84 ILE A O 1
ATOM 672 N N . GLY A 1 85 ? -0.778 1.435 -6.528 1.00 92.31 85 GLY A N 1
ATOM 673 C CA . GLY A 1 85 ? -0.821 0.753 -5.236 1.00 92.31 85 GLY A CA 1
ATOM 674 C C . GLY A 1 85 ? -1.958 1.259 -4.347 1.00 92.31 85 GLY A C 1
ATOM 675 O O . GLY A 1 85 ? -2.718 0.453 -3.808 1.00 92.31 85 GLY A O 1
ATOM 676 N N . LEU A 1 86 ? -2.142 2.582 -4.271 1.00 93.44 86 LEU A N 1
ATOM 677 C CA . LEU A 1 86 ? -3.249 3.210 -3.546 1.00 93.44 86 LEU A CA 1
ATOM 678 C C . LEU A 1 86 ? -4.613 2.801 -4.117 1.00 93.44 86 LEU A C 1
ATOM 680 O O . LEU A 1 86 ? -5.481 2.329 -3.382 1.00 93.44 86 LEU A O 1
ATOM 684 N N . ARG A 1 87 ? -4.806 2.936 -5.434 1.00 93.25 87 ARG A N 1
ATOM 685 C CA . ARG A 1 87 ? -6.065 2.547 -6.094 1.00 93.25 87 ARG A CA 1
ATOM 686 C C . ARG A 1 87 ? -6.326 1.051 -5.992 1.00 93.25 87 ARG A C 1
ATOM 688 O O . ARG A 1 87 ? -7.468 0.646 -5.798 1.00 93.25 87 ARG A O 1
ATOM 695 N N . GLY A 1 88 ? -5.278 0.240 -6.099 1.00 90.88 88 GLY A N 1
ATOM 696 C CA . GLY A 1 88 ? -5.338 -1.210 -5.970 1.00 90.88 88 GLY A CA 1
ATOM 697 C C . GLY A 1 88 ? -5.828 -1.624 -4.589 1.00 90.88 88 GLY A C 1
ATOM 698 O O . GLY A 1 88 ? -6.782 -2.391 -4.491 1.00 90.88 88 GLY A O 1
ATOM 699 N N . ALA A 1 89 ? -5.256 -1.057 -3.527 1.00 91.06 89 ALA A N 1
ATOM 700 C CA . ALA A 1 89 ? -5.695 -1.317 -2.158 1.00 91.06 89 ALA A CA 1
ATOM 701 C C . ALA A 1 89 ? -7.121 -0.813 -1.883 1.00 91.06 89 ALA A C 1
ATOM 703 O O . ALA A 1 89 ? -7.887 -1.485 -1.193 1.00 91.06 89 ALA A O 1
ATOM 704 N N . GLN A 1 90 ? -7.520 0.334 -2.444 1.00 89.00 90 GLN A N 1
ATOM 705 C CA . GLN A 1 90 ? -8.889 0.852 -2.315 1.00 89.00 90 GLN A CA 1
ATOM 706 C C . GLN A 1 90 ? -9.927 -0.004 -3.055 1.00 89.00 90 GLN A C 1
ATOM 708 O O . GLN A 1 90 ? -11.048 -0.158 -2.577 1.00 89.00 90 GLN A O 1
ATOM 713 N N . ALA A 1 91 ? -9.564 -0.580 -4.205 1.00 87.81 91 ALA A N 1
ATOM 714 C CA . ALA A 1 91 ? -10.450 -1.415 -5.018 1.00 87.81 91 ALA A CA 1
ATOM 715 C C . ALA A 1 91 ? -10.650 -2.843 -4.468 1.00 87.81 91 ALA A C 1
ATOM 717 O O . ALA A 1 91 ? -11.401 -3.620 -5.056 1.00 87.81 91 ALA A O 1
ATOM 718 N N . GLY A 1 92 ? -9.998 -3.194 -3.355 1.00 80.25 92 GLY A N 1
ATOM 719 C CA . GLY A 1 92 ? -10.091 -4.514 -2.722 1.00 80.25 92 GLY A CA 1
ATOM 720 C C . GLY A 1 92 ? -8.756 -5.248 -2.589 1.00 80.25 92 GLY A C 1
ATOM 721 O O . GLY A 1 92 ? -8.700 -6.262 -1.898 1.00 80.25 92 GLY A O 1
ATOM 722 N N . GLY A 1 93 ? -7.685 -4.716 -3.186 1.00 86.62 93 GLY A N 1
ATOM 723 C CA . GLY A 1 93 ? -6.311 -5.161 -2.976 1.00 86.62 93 GLY A CA 1
ATOM 724 C C . GLY A 1 93 ? -6.080 -6.648 -3.237 1.00 86.62 93 GLY A C 1
ATOM 725 O O . GLY A 1 93 ? -6.716 -7.271 -4.086 1.00 86.62 93 GLY A O 1
ATOM 726 N N . ILE A 1 94 ? -5.131 -7.205 -2.489 1.00 88.81 94 ILE A N 1
ATOM 727 C CA . ILE A 1 94 ? -4.814 -8.640 -2.450 1.00 88.81 94 ILE A CA 1
ATOM 728 C C . ILE A 1 94 ? -5.415 -9.320 -1.208 1.00 88.81 94 ILE A C 1
ATOM 730 O O . ILE A 1 94 ? -5.277 -10.529 -1.037 1.00 88.81 94 ILE A O 1
ATOM 734 N N . GLY A 1 95 ? -6.080 -8.552 -0.337 1.00 88.94 95 GLY A N 1
ATOM 735 C CA . GLY A 1 95 ? -6.707 -9.026 0.896 1.00 88.94 95 GLY A CA 1
ATOM 736 C C . GLY A 1 95 ? -5.782 -9.008 2.115 1.00 88.94 95 GLY A C 1
ATOM 737 O O . GLY A 1 95 ? -6.120 -9.584 3.153 1.00 88.94 95 GLY A O 1
ATOM 738 N N . LEU A 1 96 ? -4.625 -8.343 2.025 1.00 89.69 96 LEU A N 1
ATOM 739 C CA . LEU A 1 96 ? -3.658 -8.280 3.123 1.00 89.69 96 LEU A CA 1
ATOM 740 C C . LEU A 1 96 ? -4.202 -7.463 4.299 1.00 89.69 96 LEU A C 1
ATOM 742 O O . LEU A 1 96 ? -4.025 -7.846 5.458 1.00 89.69 96 LEU A O 1
ATOM 746 N N . SER A 1 97 ? -4.915 -6.376 4.003 1.00 89.69 97 SER A N 1
ATOM 747 C CA . SER A 1 97 ? -5.534 -5.522 5.017 1.00 89.69 97 SER A CA 1
ATOM 748 C C . SER A 1 97 ? -6.560 -6.283 5.865 1.00 89.69 97 SER A C 1
ATOM 750 O O . SER A 1 97 ? -6.541 -6.218 7.094 1.00 89.69 97 SER A O 1
ATOM 752 N N . GLU A 1 98 ? -7.405 -7.085 5.222 1.00 89.12 98 GLU A N 1
ATOM 753 C CA . GLU A 1 98 ? -8.411 -7.915 5.886 1.00 89.12 98 GLU A CA 1
ATOM 754 C C . GLU A 1 98 ? -7.765 -9.017 6.740 1.00 89.12 98 GLU A C 1
ATOM 756 O O . GLU A 1 98 ? -8.210 -9.272 7.860 1.00 89.12 98 GLU A O 1
ATOM 761 N N . MET A 1 99 ? -6.679 -9.634 6.263 1.00 89.69 99 MET A N 1
ATOM 762 C CA . MET A 1 99 ? -5.926 -10.614 7.051 1.00 89.69 99 MET A CA 1
ATOM 763 C C . MET A 1 99 ? -5.326 -9.984 8.314 1.00 89.69 99 MET A C 1
ATOM 765 O O . MET A 1 99 ? -5.410 -10.578 9.390 1.00 89.69 99 MET A O 1
ATOM 769 N N . MET A 1 100 ? -4.768 -8.774 8.212 1.00 87.06 100 MET A N 1
ATOM 770 C CA . MET A 1 100 ? -4.224 -8.054 9.367 1.00 87.06 100 MET A CA 1
ATOM 771 C C . MET A 1 100 ? -5.302 -7.689 10.388 1.00 87.06 100 MET A C 1
ATOM 773 O O . MET A 1 100 ? -5.105 -7.895 11.585 1.00 87.06 100 MET A O 1
ATOM 777 N N . VAL A 1 101 ? -6.462 -7.215 9.927 1.00 87.94 101 VAL A N 1
ATOM 778 C CA . VAL A 1 101 ? -7.612 -6.917 10.795 1.00 87.94 101 VAL A CA 1
ATOM 779 C C . VAL A 1 101 ? -8.080 -8.178 11.521 1.00 87.94 101 VAL A C 1
ATOM 781 O O . VAL A 1 101 ? -8.273 -8.150 12.736 1.00 87.94 101 VAL A O 1
ATOM 784 N N . ARG A 1 102 ?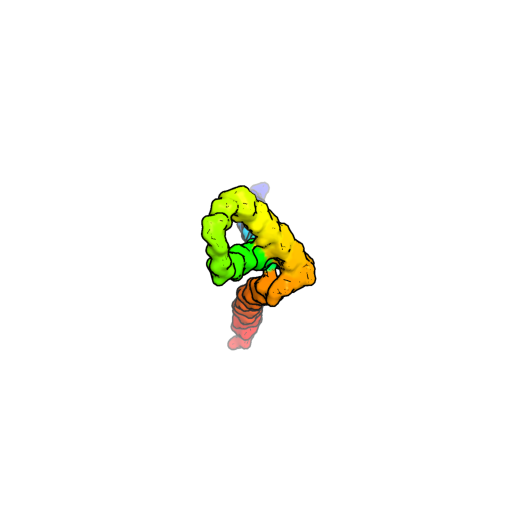 -8.205 -9.306 10.814 1.00 87.00 102 ARG A N 1
ATOM 785 C CA . ARG A 1 102 ? -8.590 -10.593 11.418 1.00 87.00 102 ARG A CA 1
ATOM 786 C C . ARG A 1 102 ? -7.584 -11.069 12.459 1.00 87.00 102 ARG A C 1
ATOM 788 O O . ARG A 1 102 ? -7.995 -11.433 13.556 1.00 87.00 102 ARG A O 1
ATOM 795 N N . ALA A 1 103 ? -6.289 -11.028 12.142 1.00 84.81 103 ALA A N 1
ATOM 796 C CA . ALA A 1 103 ? -5.227 -11.419 13.068 1.00 84.81 103 ALA A CA 1
ATOM 797 C C . ALA A 1 103 ? -5.217 -10.536 14.326 1.00 84.81 103 ALA A C 1
ATOM 799 O O . ALA A 1 103 ? -5.041 -11.026 15.441 1.00 84.81 103 ALA A O 1
ATOM 800 N N . TYR A 1 104 ? -5.459 -9.235 14.162 1.00 82.69 104 TYR A N 1
ATOM 801 C CA . TYR A 1 104 ? -5.557 -8.311 15.283 1.00 82.69 104 TYR A CA 1
ATOM 802 C C . TYR A 1 104 ? -6.791 -8.583 16.158 1.00 82.69 104 TYR A C 1
ATOM 804 O O . TYR A 1 104 ? -6.668 -8.678 17.378 1.00 82.69 104 TYR A O 1
ATOM 812 N N . ILE A 1 105 ? -7.971 -8.766 15.555 1.00 80.69 105 ILE A N 1
ATOM 813 C CA . ILE A 1 105 ? -9.210 -9.095 16.281 1.00 80.69 105 ILE A CA 1
ATOM 814 C C . ILE A 1 105 ? -9.065 -10.421 17.037 1.00 80.69 105 ILE A C 1
ATOM 816 O O . ILE A 1 105 ? -9.486 -10.512 18.190 1.00 80.69 105 ILE A O 1
ATOM 820 N N . GLN A 1 106 ? -8.441 -11.429 16.421 1.00 81.00 106 GLN A N 1
ATOM 821 C CA . GLN A 1 106 ? -8.189 -12.720 17.058 1.00 81.00 106 GLN A CA 1
ATOM 822 C C . GLN A 1 106 ? -7.310 -12.570 18.308 1.00 81.00 106 GLN A C 1
ATOM 824 O O . GLN A 1 106 ? -7.679 -13.072 19.364 1.00 81.00 106 GLN A O 1
ATOM 829 N N . ASN A 1 107 ? -6.219 -11.801 18.225 1.00 76.81 107 ASN A N 1
ATOM 830 C CA . ASN A 1 107 ? -5.335 -11.549 19.369 1.00 76.81 107 ASN A CA 1
ATOM 831 C C . ASN A 1 107 ? -6.001 -10.733 20.494 1.00 76.81 107 ASN A C 1
ATOM 833 O O . ASN A 1 107 ? -5.663 -10.912 21.661 1.00 76.81 107 ASN A O 1
ATOM 837 N N . GLN A 1 108 ? -6.960 -9.856 20.181 1.00 70.38 108 GLN A N 1
ATOM 838 C CA . GLN A 1 108 ? -7.726 -9.142 21.210 1.00 70.38 108 GLN A CA 1
ATOM 839 C C . GLN A 1 108 ? -8.797 -10.016 21.885 1.00 70.38 108 GLN A C 1
ATOM 841 O O . GLN A 1 108 ? -9.111 -9.809 23.058 1.00 70.38 108 GLN A O 1
ATOM 846 N N . GLY A 1 109 ? -9.343 -11.009 21.175 1.00 57.78 109 GLY A N 1
ATOM 847 C CA . GLY A 1 109 ? -10.382 -11.912 21.685 1.00 57.78 109 GLY A CA 1
ATOM 848 C C . GLY A 1 109 ? -9.929 -12.847 22.814 1.00 57.78 109 GLY A C 1
ATOM 849 O O . GLY A 1 109 ? -10.770 -13.333 23.577 1.00 57.78 109 GLY A O 1
ATOM 850 N N . ASP A 1 110 ? -8.620 -13.051 22.966 1.00 55.78 110 ASP A N 1
ATOM 851 C CA . ASP A 1 110 ? -8.040 -13.938 23.981 1.00 55.78 110 ASP A CA 1
ATOM 852 C C . ASP A 1 110 ? -7.767 -13.233 25.326 1.00 55.78 110 ASP A C 1
ATOM 854 O O . ASP A 1 110 ? -7.628 -13.890 26.358 1.00 55.78 110 ASP A O 1
ATOM 858 N N . GLY A 1 111 ? -7.781 -11.894 25.364 1.00 52.78 111 GLY A N 1
ATOM 859 C CA . GLY A 1 111 ? -7.543 -11.113 26.587 1.00 52.78 111 GLY A CA 1
ATOM 860 C C . GLY A 1 111 ? -8.752 -10.978 27.524 1.00 52.78 111 GLY A C 1
ATOM 861 O O . GLY A 1 111 ? -8.582 -10.747 28.718 1.00 52.78 111 GLY A O 1
ATOM 862 N N . THR A 1 112 ? -9.984 -11.133 27.021 1.00 50.97 112 THR A N 1
ATOM 863 C CA . THR A 1 112 ? -11.215 -10.873 27.803 1.00 50.97 112 THR A CA 1
ATOM 864 C C . THR A 1 112 ? -11.830 -12.133 28.426 1.00 50.97 112 THR A C 1
ATOM 866 O O . THR A 1 112 ? -12.618 -12.036 29.364 1.00 50.97 112 THR A O 1
ATOM 869 N N . LYS A 1 113 ? -11.470 -13.337 27.962 1.00 50.25 113 LYS A N 1
ATOM 870 C CA . LYS A 1 113 ? -12.071 -14.589 28.465 1.00 50.25 113 LYS A CA 1
ATOM 871 C C . LYS A 1 113 ? -11.473 -15.090 29.785 1.00 50.25 113 LYS A C 1
ATOM 873 O O . LYS A 1 113 ? -12.133 -15.850 30.486 1.00 50.25 113 LYS A O 1
ATOM 878 N N . ASN A 1 114 ? -10.271 -14.648 30.160 1.00 51.31 114 ASN A N 1
ATOM 879 C CA . ASN A 1 114 ? -9.576 -15.160 31.349 1.00 51.31 114 ASN A CA 1
ATOM 880 C C . ASN A 1 114 ? -9.928 -14.446 32.669 1.00 51.31 114 ASN A C 1
ATOM 882 O O . ASN A 1 114 ? -9.518 -14.904 33.733 1.00 51.31 114 ASN A O 1
ATOM 886 N N . THR A 1 115 ? -10.687 -13.347 32.633 1.00 52.19 115 THR A N 1
ATOM 887 C CA . THR A 1 115 ? -11.026 -12.560 33.836 1.00 52.19 115 THR A CA 1
ATOM 888 C C . THR A 1 115 ? -12.445 -12.793 34.357 1.00 52.19 115 THR A C 1
ATOM 890 O O . THR A 1 115 ? -12.730 -12.442 35.498 1.00 52.19 115 THR A O 1
ATOM 893 N N . LEU A 1 116 ? -13.334 -13.419 33.574 1.00 52.28 116 LEU A N 1
ATOM 894 C CA . LEU A 1 116 ? -14.710 -13.706 34.006 1.00 52.28 116 LEU A CA 1
ATOM 895 C C . LEU A 1 116 ? -14.834 -15.046 34.754 1.00 52.28 116 LEU A C 1
ATOM 897 O O . LEU A 1 116 ? -15.654 -15.177 35.658 1.00 52.28 116 LEU A O 1
ATOM 901 N N . THR A 1 117 ? -13.973 -16.020 34.445 1.00 52.47 117 THR A N 1
ATOM 902 C CA . THR A 1 117 ? -13.970 -17.341 35.101 1.00 52.47 117 THR A CA 1
ATOM 903 C C . THR A 1 117 ? -13.369 -17.299 36.512 1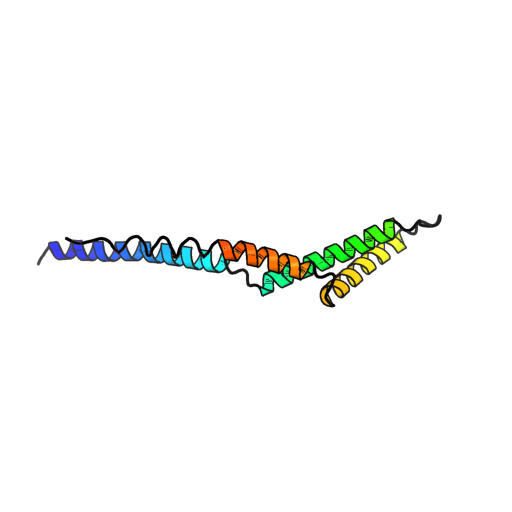.00 52.47 117 THR A C 1
ATOM 905 O O . THR A 1 117 ? -13.768 -18.077 37.371 1.00 52.47 117 THR A O 1
ATOM 908 N N . THR A 1 118 ? -12.455 -16.364 36.794 1.00 53.88 118 THR A N 1
ATOM 909 C CA . THR A 1 118 ? -11.747 -16.264 38.086 1.00 53.88 118 THR A CA 1
ATOM 910 C C . THR A 1 118 ? -12.507 -15.489 39.167 1.00 53.88 118 THR A C 1
ATOM 912 O O . THR A 1 118 ? -12.149 -15.574 40.340 1.00 53.88 118 THR A O 1
ATOM 915 N N . LEU A 1 119 ? -13.576 -14.768 38.808 1.00 56.16 119 LEU A N 1
ATOM 916 C CA . LEU A 1 119 ? -14.405 -14.013 39.760 1.00 56.16 119 LEU A CA 1
ATOM 917 C C . LEU A 1 119 ? -15.647 -14.791 40.227 1.00 56.16 119 LEU A C 1
ATOM 919 O O . LEU A 1 119 ? -16.167 -14.506 41.302 1.00 56.16 119 LEU A O 1
ATOM 923 N N . SER A 1 120 ? -16.097 -15.799 39.469 1.00 52.62 120 SER A N 1
ATOM 924 C CA . SER A 1 120 ? -17.248 -16.634 39.851 1.00 52.62 120 SER A CA 1
ATOM 925 C C . SER A 1 120 ? -16.880 -17.791 40.788 1.00 52.62 120 SER A C 1
ATOM 927 O O . SER A 1 120 ? -17.758 -18.319 41.461 1.00 52.62 120 SER A O 1
ATOM 929 N N . SER A 1 121 ? -15.607 -18.195 40.861 1.00 49.62 121 SER A N 1
ATOM 930 C CA . SER A 1 121 ? -15.162 -19.339 41.673 1.00 49.62 121 SER A CA 1
ATOM 931 C C . SER A 1 121 ? -14.790 -18.993 43.123 1.00 49.62 121 SER A C 1
ATOM 933 O O . SER A 1 121 ? -14.382 -19.880 43.864 1.00 49.62 121 SER A O 1
ATOM 935 N N . SER A 1 122 ? -14.918 -17.727 43.541 1.00 53.06 122 SER A N 1
ATOM 936 C CA . SER A 1 122 ? -14.509 -17.260 44.882 1.00 53.06 122 SER A CA 1
ATOM 937 C C . SER A 1 122 ? -15.677 -16.940 45.827 1.00 53.06 122 SER A C 1
ATOM 939 O O . SER A 1 122 ? -15.439 -16.467 46.934 1.00 53.06 122 SER A O 1
ATOM 941 N N . GLN A 1 123 ? -16.932 -17.167 45.417 1.00 50.72 123 GLN A N 1
ATOM 942 C CA . GLN A 1 123 ? -18.131 -16.832 46.209 1.00 50.72 123 GLN A C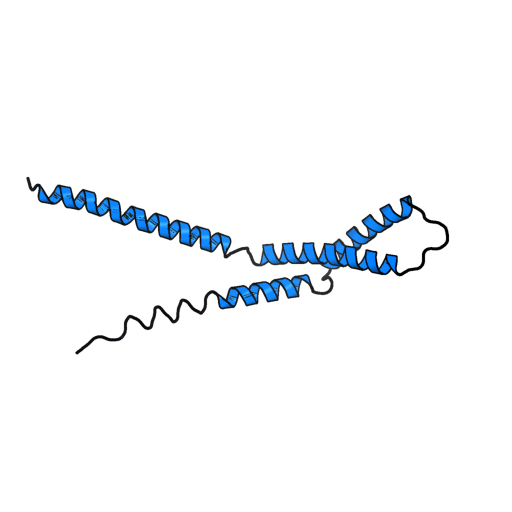A 1
ATOM 943 C C . GLN A 1 123 ? -19.112 -18.004 46.370 1.00 50.72 123 GLN A C 1
ATOM 945 O O . GLN A 1 123 ? -20.291 -17.788 46.625 1.00 50.72 123 GLN A O 1
ATOM 950 N N . GLU A 1 124 ? -18.644 -19.252 46.273 1.00 51.28 124 GLU A N 1
ATOM 951 C CA . GLU A 1 124 ? -19.479 -20.409 46.617 1.00 51.28 124 GLU A CA 1
ATOM 952 C C . GLU A 1 124 ? -18.697 -21.480 47.384 1.00 51.28 124 GLU A C 1
ATOM 954 O O . GLU A 1 124 ? -18.474 -22.587 46.908 1.00 51.28 124 GLU A O 1
ATOM 959 N N . SER A 1 125 ? -18.272 -21.139 48.604 1.00 45.78 125 SER A N 1
ATOM 960 C CA . SER A 1 125 ? -18.161 -22.124 49.689 1.00 45.78 125 SER A CA 1
ATOM 961 C C . SER A 1 125 ? -18.096 -21.449 51.066 1.00 45.78 125 SER A C 1
ATOM 963 O O . SER A 1 125 ? -17.025 -21.233 51.626 1.00 45.78 125 SER A O 1
ATOM 965 N N . LEU A 1 126 ? -19.262 -21.149 51.627 1.00 48.03 126 LEU A N 1
ATOM 966 C CA . LEU A 1 126 ? -19.607 -21.371 53.041 1.00 48.03 126 LEU A CA 1
ATOM 967 C C . LEU A 1 126 ? -21.116 -21.699 53.015 1.00 48.03 126 LEU A C 1
ATOM 969 O O . LEU A 1 126 ? -21.798 -21.032 52.235 1.00 48.03 126 LEU A O 1
ATOM 973 N N . PRO A 1 127 ? -21.694 -22.656 53.778 1.00 48.94 127 PRO A N 1
ATOM 974 C CA . PRO A 1 127 ? -21.368 -23.057 55.158 1.00 48.94 127 PRO A CA 1
ATOM 975 C C . PRO A 1 127 ? -21.392 -24.603 55.380 1.00 48.94 127 PRO A C 1
ATOM 977 O O . PRO A 1 127 ? -21.761 -25.363 54.489 1.00 48.94 127 PRO A O 1
ATOM 980 N N . LYS A 1 128 ? -20.935 -25.151 56.512 1.00 44.88 128 LYS A N 1
ATOM 981 C CA . LYS A 1 128 ? -21.662 -25.337 57.784 1.00 44.88 128 LYS A CA 1
ATOM 982 C C . LYS A 1 128 ? -20.691 -25.808 58.862 1.00 44.88 128 LYS A C 1
ATOM 984 O O . LYS A 1 128 ? -19.798 -26.608 58.507 1.00 44.88 128 LYS A O 1
#